Protein AF-A0A1F6ZUN6-F1 (afdb_monomer)

Foldseek 3Di:
DDPPDPPQPPLRVVLVVLVVVLVVLVVLLVVLVVQLVVDDPPRVVVSVVVSVVSVVVNVVSVVVNVVSD

Nearest PDB structures (foldseek):
  5f7t-assembly4_L  TM=9.784E-01  e=2.799E+00  Macaca mulatta
  5eiu-assembly1_D  TM=9.671E-01  e=3.605E+00  Macaca mulatta
  8wt7-assembly1_C  TM=8.676E-01  e=4.359E+00  Escherichia coli
  1ku9-assembly1_B  TM=8.385E-01  e=5.982E+00  Methanocaldococcus jannaschii
  8apo-assembly1_Bi  TM=4.637E-01  e=6.373E+00  Polytomella magna

Structure (mmCIF, N/CA/C/O backbone):
data_AF-A0A1F6ZUN6-F1
#
_entry.id   AF-A0A1F6ZUN6-F1
#
loop_
_atom_site.group_PDB
_atom_site.id
_atom_site.type_symbol
_atom_site.label_atom_id
_atom_site.label_alt_id
_atom_site.label_comp_id
_atom_site.label_asym_id
_atom_site.label_entity_id
_atom_site.label_seq_id
_atom_site.pdbx_PDB_ins_code
_atom_site.Cartn_x
_atom_site.Cartn_y
_atom_site.Cartn_z
_atom_site.occupancy
_atom_site.B_iso_or_equiv
_atom_site.auth_seq_id
_atom_site.auth_comp_id
_atom_site.auth_asym_id
_atom_site.auth_atom_id
_atom_site.pdbx_PDB_model_num
ATOM 1 N N . MET A 1 1 ? 8.626 -5.223 35.526 1.00 38.03 1 MET A N 1
ATOM 2 C CA . MET A 1 1 ? 7.304 -4.566 35.609 1.00 38.03 1 MET A CA 1
ATOM 3 C C . MET A 1 1 ? 6.552 -4.844 34.317 1.00 38.03 1 MET A C 1
ATOM 5 O O . MET A 1 1 ? 6.850 -4.230 33.302 1.00 38.03 1 MET A O 1
ATOM 9 N N . CYS A 1 2 ? 5.656 -5.831 34.317 1.00 42.88 2 CYS A N 1
ATOM 10 C CA . CYS A 1 2 ? 4.826 -6.146 33.156 1.00 42.88 2 CYS A CA 1
ATOM 11 C C . CYS A 1 2 ? 3.654 -5.162 33.136 1.00 42.88 2 CYS A C 1
ATOM 13 O O . CYS A 1 2 ? 2.751 -5.265 33.962 1.00 42.88 2 CYS A O 1
ATOM 15 N N . ALA A 1 3 ? 3.691 -4.180 32.237 1.00 47.62 3 ALA A N 1
ATOM 16 C CA . ALA A 1 3 ? 2.543 -3.322 31.981 1.00 47.62 3 ALA A CA 1
ATOM 17 C C . ALA A 1 3 ? 1.444 -4.177 31.333 1.00 47.62 3 ALA A C 1
ATOM 19 O O . ALA A 1 3 ? 1.465 -4.427 30.127 1.00 47.62 3 ALA A O 1
ATOM 20 N N . LEU A 1 4 ? 0.516 -4.676 32.151 1.00 52.88 4 LEU A N 1
ATOM 21 C CA . LEU A 1 4 ? -0.735 -5.270 31.693 1.00 52.88 4 LEU A CA 1
ATOM 22 C C . LEU A 1 4 ? -1.517 -4.158 30.986 1.00 52.88 4 LEU A C 1
ATOM 24 O O . LEU A 1 4 ? -2.151 -3.329 31.636 1.00 52.88 4 LEU A O 1
ATOM 28 N N . LYS A 1 5 ? -1.407 -4.088 29.652 1.00 60.56 5 LYS A N 1
ATOM 29 C CA . LYS A 1 5 ? -2.296 -3.258 28.833 1.00 60.56 5 LYS A CA 1
ATOM 30 C C . LYS A 1 5 ? -3.728 -3.631 29.212 1.00 60.56 5 LYS A C 1
ATOM 32 O O . LYS A 1 5 ? -4.081 -4.808 29.161 1.00 60.56 5 LYS A O 1
ATOM 37 N N . ALA A 1 6 ? -4.507 -2.638 29.635 1.00 61.44 6 ALA A N 1
ATOM 38 C CA . ALA A 1 6 ? -5.921 -2.802 29.948 1.00 61.44 6 ALA A CA 1
ATOM 39 C C . ALA A 1 6 ? -6.637 -3.544 28.802 1.00 61.44 6 ALA A C 1
ATOM 41 O O . ALA A 1 6 ? -6.235 -3.376 27.645 1.00 61.44 6 ALA A O 1
ATOM 42 N N . PRO A 1 7 ? -7.667 -4.360 29.093 1.00 60.53 7 PRO A N 1
ATOM 43 C CA . PRO A 1 7 ? -8.413 -5.057 28.055 1.00 60.53 7 PRO A CA 1
ATOM 44 C C . PRO A 1 7 ? -8.943 -4.031 27.051 1.00 60.53 7 PRO A C 1
ATOM 46 O O . PRO A 1 7 ? -9.716 -3.140 27.404 1.00 60.53 7 PRO A O 1
ATOM 49 N N . THR A 1 8 ? -8.476 -4.130 25.807 1.00 64.69 8 THR A N 1
ATOM 50 C CA . THR A 1 8 ? -8.902 -3.242 24.730 1.00 64.69 8 THR A CA 1
ATOM 51 C C . THR A 1 8 ? -10.377 -3.493 24.454 1.00 64.69 8 THR A C 1
ATOM 53 O O . THR A 1 8 ? -10.800 -4.635 24.256 1.00 64.69 8 THR A O 1
ATOM 56 N N . THR A 1 9 ? -11.187 -2.435 24.474 1.00 77.44 9 THR A N 1
ATOM 57 C CA . THR A 1 9 ? -12.615 -2.545 24.149 1.00 77.44 9 THR A CA 1
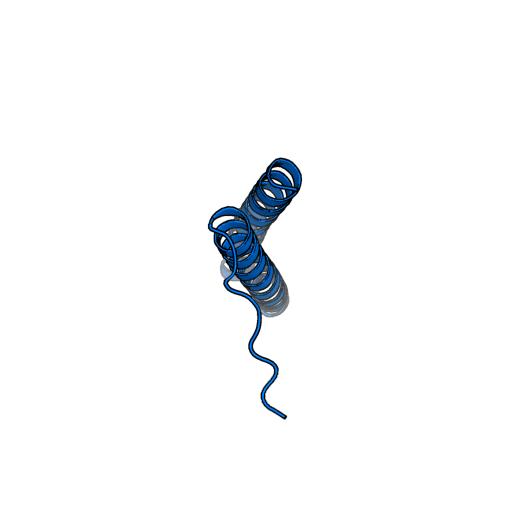ATOM 58 C C . THR A 1 9 ? -12.790 -2.990 22.694 1.00 77.44 9 THR A C 1
ATOM 60 O O . THR A 1 9 ? -11.897 -2.802 21.866 1.00 77.44 9 THR A O 1
ATOM 63 N N . PHE A 1 10 ? -13.950 -3.550 22.340 1.00 73.25 10 PHE A N 1
ATOM 64 C CA . PHE A 1 10 ? -14.234 -3.965 20.957 1.00 73.25 10 PHE A CA 1
ATOM 65 C C . PHE A 1 10 ? -13.989 -2.832 19.936 1.00 73.25 10 PHE A C 1
ATOM 67 O O . PHE A 1 10 ? -13.429 -3.064 18.865 1.00 73.25 10 PHE A O 1
ATOM 74 N N . GLY A 1 11 ? -14.331 -1.587 20.295 1.00 73.75 11 GLY A N 1
ATOM 75 C CA . GLY A 1 11 ? -14.041 -0.403 19.479 1.00 73.75 11 GLY A CA 1
ATOM 76 C C . GLY A 1 11 ? -12.541 -0.126 19.318 1.00 73.75 11 GLY A C 1
ATOM 77 O O . GLY A 1 11 ? -12.088 0.142 18.208 1.00 73.75 11 GLY A O 1
ATOM 78 N N . GLN A 1 12 ? -11.753 -0.270 20.390 1.00 78.75 12 GLN A N 1
ATOM 79 C CA . GLN A 1 12 ? -10.293 -0.111 20.339 1.00 78.75 12 GLN A CA 1
ATOM 80 C C . GLN A 1 12 ? -9.629 -1.196 19.484 1.00 78.75 12 GLN A C 1
ATOM 82 O O . GLN A 1 12 ? -8.784 -0.878 18.654 1.00 78.75 12 GLN A O 1
ATOM 87 N N . GLN A 1 13 ? -10.061 -2.456 19.600 1.00 82.56 13 GLN A N 1
ATOM 88 C CA . GLN A 1 13 ? -9.545 -3.551 18.767 1.00 82.56 13 GLN A CA 1
ATOM 89 C C . GLN A 1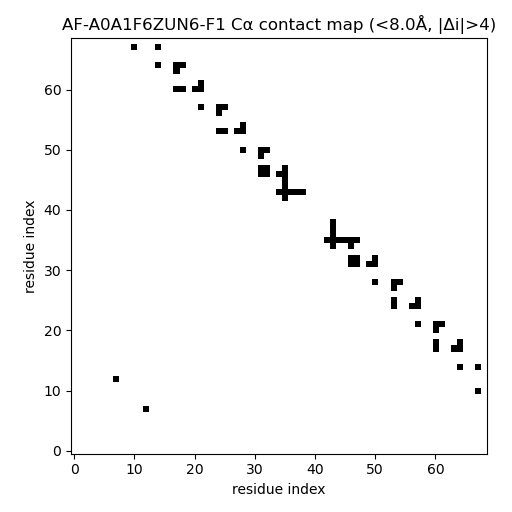 13 ? -9.837 -3.324 17.279 1.00 82.56 13 GLN A C 1
ATOM 91 O O . GLN A 1 13 ? -8.985 -3.574 16.422 1.00 82.56 13 GLN A O 1
ATOM 96 N N . ARG A 1 14 ? -11.031 -2.812 16.954 1.00 84.00 14 ARG A N 1
ATOM 97 C CA . ARG A 1 14 ? -11.396 -2.485 15.573 1.00 84.00 14 ARG A CA 1
ATOM 98 C C . ARG A 1 14 ? -10.554 -1.331 15.021 1.00 84.00 14 ARG A C 1
ATOM 100 O O . ARG A 1 14 ? -10.070 -1.436 13.892 1.00 84.00 14 ARG A O 1
ATOM 107 N N . ALA A 1 15 ? -10.341 -0.275 15.805 1.00 85.44 15 ALA A N 1
ATOM 108 C CA . ALA A 1 15 ? -9.479 0.842 15.421 1.00 85.44 15 ALA A CA 1
ATOM 109 C C . ALA A 1 15 ? -8.025 0.385 15.195 1.00 85.44 15 ALA A C 1
ATOM 111 O O . ALA A 1 15 ? -7.452 0.666 14.141 1.00 85.44 15 ALA A O 1
ATOM 112 N N . GLU A 1 16 ? -7.462 -0.414 16.108 1.00 88.31 16 GLU A N 1
ATOM 113 C CA . GLU A 1 16 ? -6.114 -0.990 15.983 1.00 88.31 16 GLU A CA 1
ATOM 114 C C . GLU A 1 16 ? -5.968 -1.862 14.722 1.00 88.31 16 GLU A C 1
ATOM 116 O O . GLU A 1 16 ? -4.973 -1.763 13.995 1.00 88.31 16 GLU A O 1
ATOM 121 N N . ALA A 1 17 ? -6.978 -2.678 14.403 1.00 89.50 17 ALA A N 1
ATOM 122 C CA . ALA A 1 17 ? -6.986 -3.492 13.190 1.00 89.50 17 ALA A CA 1
ATOM 123 C C . ALA A 1 17 ? -6.998 -2.634 11.911 1.00 89.50 17 ALA A C 1
ATOM 125 O O . ALA A 1 17 ? -6.323 -2.957 10.927 1.00 89.50 17 ALA A O 1
ATOM 126 N N . ILE A 1 18 ? -7.739 -1.523 11.905 1.00 91.69 18 ILE A N 1
ATOM 127 C CA . ILE A 1 18 ? -7.787 -0.592 10.768 1.00 91.69 18 ILE A CA 1
ATOM 128 C C . ILE A 1 18 ? -6.462 0.149 10.618 1.00 91.69 18 ILE A C 1
ATOM 130 O O . ILE A 1 18 ? -5.951 0.252 9.500 1.00 91.69 18 ILE A O 1
ATOM 134 N N . GLU A 1 19 ? -5.852 0.588 11.717 1.00 92.25 19 GLU A N 1
ATOM 135 C CA . GLU A 1 19 ? -4.520 1.190 11.691 1.00 92.25 19 GLU A CA 1
ATOM 136 C C . GLU A 1 19 ? -3.457 0.229 11.150 1.00 92.25 19 GLU A C 1
ATOM 138 O O . GLU A 1 19 ? -2.624 0.621 10.328 1.00 92.25 19 GLU A O 1
ATOM 143 N N . ALA A 1 20 ? -3.484 -1.042 11.560 1.00 94.19 20 ALA A N 1
ATOM 144 C CA . ALA A 1 20 ? -2.561 -2.056 11.054 1.00 94.19 20 ALA A CA 1
ATOM 145 C C . ALA A 1 20 ? -2.714 -2.257 9.535 1.00 94.19 20 ALA A C 1
ATOM 147 O O . ALA A 1 20 ? -1.722 -2.314 8.792 1.00 94.19 20 ALA A O 1
ATOM 148 N N . ARG A 1 21 ? -3.960 -2.289 9.044 1.00 94.50 21 ARG A N 1
ATOM 149 C CA . ARG A 1 21 ? -4.266 -2.358 7.606 1.00 94.50 21 ARG A CA 1
ATOM 150 C C . ARG A 1 21 ? -3.797 -1.104 6.870 1.00 94.50 21 ARG A C 1
ATOM 152 O O . ARG A 1 21 ? -3.238 -1.224 5.780 1.00 94.50 21 ARG A O 1
ATOM 159 N N . LEU A 1 22 ? -3.967 0.078 7.463 1.00 95.12 22 LEU A N 1
ATOM 160 C CA . LEU A 1 22 ? -3.512 1.350 6.90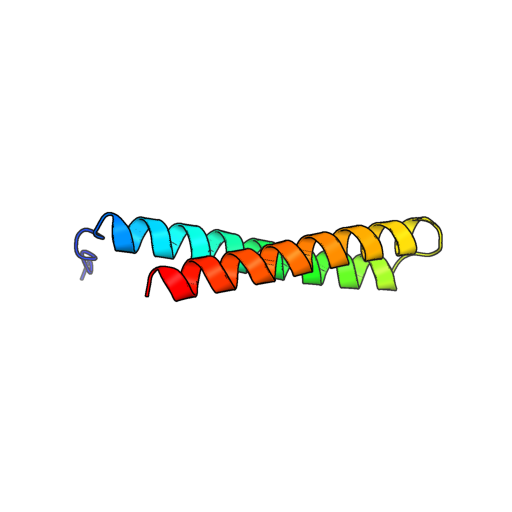2 1.00 95.12 22 LEU A CA 1
ATOM 161 C C . LEU A 1 22 ? -1.986 1.383 6.760 1.00 95.12 22 LEU A C 1
ATOM 163 O O . LEU A 1 22 ? -1.478 1.681 5.679 1.00 95.12 22 LEU A O 1
ATOM 167 N N . LYS A 1 23 ? -1.252 1.012 7.816 1.00 96.12 23 LYS A N 1
ATOM 168 C CA . LYS A 1 23 ? 0.219 0.931 7.801 1.00 96.12 23 LYS A CA 1
ATOM 169 C C . LYS A 1 23 ? 0.711 -0.015 6.705 1.00 96.12 23 LYS A C 1
ATOM 171 O O . LYS A 1 23 ? 1.601 0.344 5.933 1.00 96.12 23 LYS A O 1
ATOM 176 N N . SER A 1 24 ? 0.075 -1.179 6.579 1.00 96.38 24 SER A N 1
ATOM 177 C CA . SER A 1 24 ? 0.400 -2.171 5.548 1.00 96.38 24 SER A CA 1
ATOM 178 C C . SER A 1 24 ? 0.127 -1.647 4.133 1.00 96.38 24 SER A C 1
ATOM 180 O O . SER A 1 24 ? 0.960 -1.802 3.240 1.00 96.38 24 SER A O 1
ATOM 182 N N . ALA A 1 25 ? -1.003 -0.964 3.922 1.00 96.44 25 ALA A N 1
ATOM 183 C CA . ALA A 1 25 ? -1.339 -0.362 2.633 1.00 96.44 25 ALA A CA 1
ATOM 184 C C . ALA A 1 25 ? -0.351 0.754 2.242 1.00 96.44 25 ALA A C 1
ATOM 186 O O . ALA A 1 25 ? 0.069 0.831 1.087 1.00 96.44 25 ALA A O 1
ATOM 187 N N . ILE A 1 26 ? 0.083 1.580 3.200 1.00 97.19 26 ILE A N 1
ATOM 188 C CA . ILE A 1 26 ? 1.109 2.613 2.980 1.00 97.19 26 ILE A CA 1
ATOM 189 C C . ILE A 1 26 ? 2.451 1.976 2.601 1.00 97.19 26 ILE A C 1
ATOM 191 O O . ILE A 1 26 ? 3.087 2.418 1.641 1.00 97.19 26 ILE A O 1
ATOM 195 N N . ALA A 1 27 ? 2.877 0.931 3.316 1.00 97.69 27 ALA A N 1
ATOM 196 C CA . ALA A 1 27 ? 4.106 0.206 3.000 1.00 97.69 27 ALA A CA 1
ATOM 197 C C . ALA A 1 27 ? 4.058 -0.386 1.583 1.00 97.69 27 ALA A C 1
ATOM 199 O O . ALA A 1 27 ? 4.985 -0.173 0.798 1.00 97.69 27 ALA A O 1
ATOM 200 N N . LYS A 1 28 ? 2.939 -1.024 1.218 1.00 97.25 28 LYS A N 1
ATOM 201 C CA . LYS A 1 28 ? 2.712 -1.552 -0.132 1.00 97.25 28 LYS A CA 1
ATOM 202 C C . LYS A 1 28 ? 2.773 -0.456 -1.196 1.00 97.25 28 LYS A C 1
ATOM 204 O O . LYS A 1 28 ? 3.432 -0.637 -2.213 1.00 97.25 28 LYS A O 1
ATOM 209 N N . ARG A 1 29 ? 2.160 0.711 -0.963 1.00 97.06 29 ARG A N 1
ATOM 210 C CA . ARG A 1 29 ? 2.225 1.837 -1.912 1.00 97.06 29 ARG A CA 1
ATOM 211 C C . ARG A 1 29 ? 3.659 2.325 -2.130 1.00 97.06 29 ARG A C 1
ATOM 213 O O . ARG A 1 29 ? 4.025 2.621 -3.260 1.00 97.06 29 ARG A O 1
ATOM 220 N N . ARG A 1 30 ? 4.485 2.368 -1.080 1.00 97.25 30 ARG A N 1
ATOM 221 C CA . ARG A 1 30 ? 5.913 2.719 -1.202 1.00 97.25 30 ARG A CA 1
ATOM 222 C C . ARG A 1 30 ? 6.698 1.677 -1.997 1.00 97.25 30 ARG A C 1
ATOM 224 O O . ARG A 1 30 ? 7.553 2.052 -2.790 1.00 97.25 30 ARG A O 1
ATOM 231 N N . GLN A 1 31 ? 6.417 0.390 -1.794 1.00 97.31 31 GLN A N 1
ATOM 232 C CA . GLN A 1 31 ? 7.034 -0.686 -2.576 1.00 97.31 31 GLN A CA 1
ATOM 233 C C . GLN A 1 31 ? 6.655 -0.591 -4.055 1.00 97.31 31 GLN A C 1
ATOM 235 O O . GLN A 1 31 ? 7.536 -0.662 -4.902 1.00 97.31 31 GLN A O 1
ATOM 240 N N . LEU A 1 32 ? 5.376 -0.356 -4.356 1.00 96.62 32 LEU A N 1
ATOM 241 C CA . LEU A 1 32 ? 4.895 -0.185 -5.728 1.00 96.62 32 LEU A CA 1
ATOM 242 C C . LEU A 1 32 ? 5.520 1.035 -6.407 1.00 96.62 32 LEU A C 1
ATOM 244 O O . LEU A 1 32 ? 5.952 0.916 -7.540 1.00 96.62 32 LEU A O 1
ATOM 248 N N . ALA A 1 33 ? 5.668 2.161 -5.704 1.00 95.81 33 ALA A N 1
ATOM 249 C CA . ALA A 1 33 ? 6.348 3.338 -6.251 1.00 95.81 33 ALA A CA 1
ATOM 250 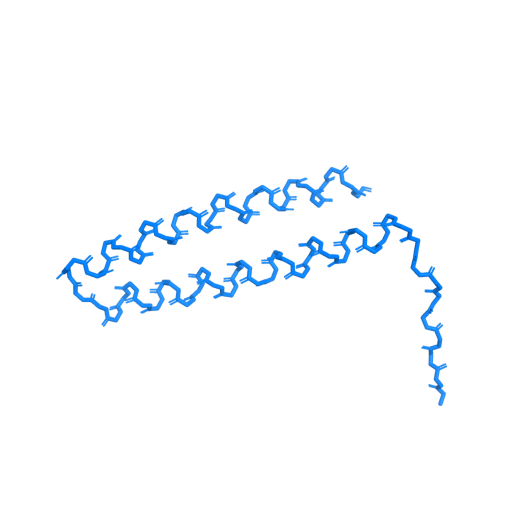C C . ALA A 1 33 ? 7.832 3.070 -6.570 1.00 95.81 33 ALA A C 1
ATOM 252 O O . ALA A 1 33 ? 8.353 3.539 -7.577 1.00 95.81 33 ALA A O 1
ATOM 253 N N . ARG A 1 34 ? 8.523 2.285 -5.730 1.00 96.62 34 ARG A N 1
ATOM 254 C CA . ARG A 1 34 ? 9.900 1.848 -6.019 1.00 96.62 34 ARG A CA 1
ATOM 255 C C . ARG A 1 34 ? 9.952 0.909 -7.222 1.00 96.62 34 ARG A C 1
ATOM 257 O O . ARG A 1 34 ? 10.855 1.037 -8.036 1.00 96.62 34 ARG A O 1
ATOM 264 N N . ALA A 1 35 ? 9.000 -0.018 -7.325 1.00 95.19 35 ALA A N 1
ATOM 265 C CA . ALA A 1 35 ? 8.909 -0.957 -8.438 1.00 95.19 35 ALA A CA 1
ATOM 266 C C . ALA A 1 35 ? 8.569 -0.251 -9.760 1.00 95.19 35 ALA A C 1
ATOM 268 O O . ALA A 1 35 ? 9.169 -0.574 -10.777 1.00 95.19 35 ALA A O 1
ATOM 269 N N . GLU A 1 36 ? 7.672 0.740 -9.730 1.00 95.69 36 GLU A N 1
ATOM 270 C CA . GLU A 1 36 ? 7.348 1.621 -10.857 1.00 95.69 36 GLU A CA 1
ATOM 271 C C . GLU A 1 36 ? 8.600 2.339 -11.366 1.00 95.69 36 GLU A C 1
ATOM 273 O O . GLU A 1 36 ? 8.874 2.298 -12.557 1.00 95.69 36 GLU A O 1
ATOM 278 N N . PHE A 1 37 ? 9.398 2.925 -10.467 1.00 94.69 37 PHE A N 1
ATOM 279 C CA . PHE A 1 37 ? 10.634 3.619 -10.841 1.00 94.69 37 PHE A CA 1
ATOM 280 C C . PHE A 1 37 ? 11.730 2.680 -11.366 1.00 94.69 37 PHE A C 1
ATOM 282 O O . PHE A 1 37 ? 12.509 3.059 -12.233 1.00 94.69 37 PHE A O 1
ATOM 289 N N . ALA A 1 38 ? 11.821 1.466 -10.821 1.00 96.06 38 ALA A N 1
ATOM 290 C CA . ALA A 1 38 ? 12.862 0.502 -11.174 1.00 96.06 38 ALA A CA 1
ATOM 291 C C . ALA A 1 38 ? 12.535 -0.347 -12.415 1.00 96.06 38 ALA A C 1
ATOM 293 O O . ALA A 1 38 ? 13.360 -1.170 -12.808 1.00 96.06 38 ALA A O 1
ATOM 294 N N . SER A 1 39 ? 11.342 -0.200 -12.998 1.00 94.94 39 SER A N 1
ATOM 295 C CA . SER A 1 39 ? 10.870 -1.039 -14.104 1.00 94.94 39 SER A CA 1
ATOM 296 C C . SER A 1 39 ? 10.585 -0.219 -15.352 1.00 94.94 39 SER A C 1
ATOM 298 O O . SER A 1 39 ? 10.247 0.957 -15.278 1.00 94.94 39 SER A O 1
ATOM 300 N N . GLU A 1 40 ? 10.648 -0.873 -16.507 1.00 94.88 40 GLU A N 1
ATOM 301 C CA . GLU A 1 40 ? 10.237 -0.297 -17.787 1.00 94.88 40 GLU A CA 1
ATOM 302 C C . GLU A 1 40 ? 8.801 -0.712 -18.152 1.00 94.88 40 GLU A C 1
ATOM 304 O O . GLU A 1 40 ? 8.170 -1.556 -17.497 1.00 94.88 40 GLU A O 1
ATOM 309 N N . ALA A 1 41 ? 8.253 -0.110 -19.208 1.00 89.94 41 ALA A N 1
ATOM 310 C CA . ALA A 1 41 ? 6.958 -0.510 -19.747 1.00 89.94 41 ALA A CA 1
ATOM 311 C C . ALA A 1 41 ? 7.015 -1.964 -20.269 1.00 89.94 41 ALA A C 1
ATOM 313 O O . ALA A 1 41 ? 8.011 -2.358 -20.876 1.00 89.94 41 ALA A O 1
ATOM 314 N N . PRO A 1 42 ? 5.971 -2.789 -20.050 1.00 91.62 42 PRO A N 1
ATOM 315 C CA . PRO A 1 42 ? 4.653 -2.449 -19.495 1.00 91.62 42 PRO A CA 1
ATOM 316 C C . PRO A 1 42 ? 4.528 -2.665 -17.973 1.00 91.62 42 PRO A C 1
ATOM 318 O O . PRO A 1 42 ? 3.445 -2.511 -17.405 1.00 91.62 42 PRO A O 1
ATOM 321 N N . LEU A 1 43 ? 5.599 -3.091 -17.297 1.00 94.56 43 LEU A N 1
ATOM 322 C CA . LEU A 1 43 ? 5.560 -3.412 -15.867 1.00 94.56 43 LEU A CA 1
ATOM 323 C C . LEU A 1 43 ? 5.400 -2.152 -15.012 1.00 94.56 43 LEU A C 1
ATOM 325 O O . LEU A 1 43 ? 4.614 -2.169 -14.065 1.00 94.56 43 LEU A O 1
ATOM 329 N N . ALA A 1 44 ? 6.061 -1.055 -15.391 1.00 95.00 44 ALA A N 1
ATOM 330 C CA . ALA A 1 44 ? 5.885 0.249 -14.754 1.00 95.00 44 ALA A CA 1
ATOM 331 C C . ALA A 1 44 ? 4.408 0.687 -14.720 1.00 95.00 44 ALA A C 1
ATOM 333 O O . ALA A 1 44 ? 3.898 1.061 -13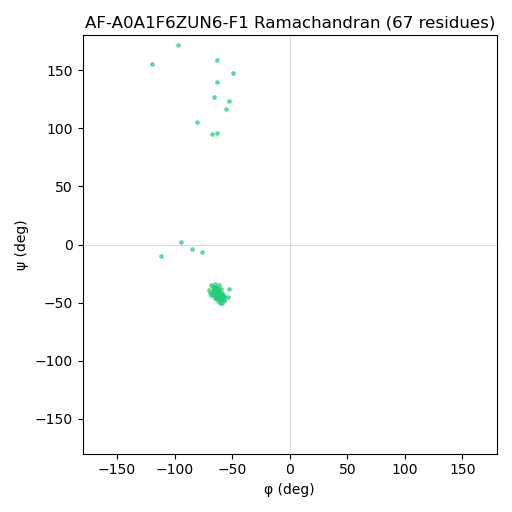.664 1.00 95.00 44 ALA A O 1
ATOM 334 N N . ASP A 1 45 ? 3.683 0.534 -15.835 1.00 96.06 45 ASP A N 1
ATOM 335 C CA . ASP A 1 45 ? 2.261 0.891 -15.922 1.00 96.06 45 ASP A CA 1
ATOM 336 C C . ASP A 1 45 ? 1.390 0.038 -14.995 1.00 96.06 45 ASP A C 1
ATOM 338 O O . ASP A 1 45 ? 0.464 0.545 -14.357 1.00 96.06 45 ASP A O 1
ATOM 342 N N . ARG A 1 46 ? 1.703 -1.258 -14.865 1.00 96.69 46 ARG A N 1
ATOM 343 C CA . ARG A 1 46 ? 1.013 -2.141 -13.912 1.00 96.69 46 ARG A CA 1
ATOM 344 C C . ARG A 1 46 ? 1.262 -1.703 -12.471 1.00 96.69 46 ARG A C 1
ATOM 346 O O . ARG A 1 46 ? 0.309 -1.596 -11.699 1.00 96.69 46 ARG A O 1
ATOM 353 N N . PHE A 1 47 ? 2.510 -1.399 -12.110 1.00 97.19 47 PHE A N 1
ATOM 354 C CA . PHE A 1 47 ? 2.841 -0.923 -10.765 1.00 97.19 47 PHE A CA 1
ATOM 355 C C . PHE A 1 47 ? 2.174 0.413 -10.442 1.00 97.19 47 PHE A C 1
ATOM 357 O O . PHE A 1 47 ? 1.670 0.582 -9.328 1.00 97.19 47 PHE A O 1
ATOM 364 N N . LYS A 1 48 ? 2.075 1.313 -11.423 1.00 96.38 48 LYS A N 1
ATOM 365 C CA . LYS A 1 48 ? 1.328 2.565 -11.307 1.00 96.38 48 LYS A CA 1
ATOM 366 C C . LYS A 1 48 ? -0.159 2.317 -11.030 1.00 96.38 48 LYS A C 1
ATOM 368 O O . LYS A 1 48 ? -0.699 2.845 -10.055 1.00 96.38 48 LYS A O 1
ATOM 373 N N . GLN A 1 49 ? -0.815 1.462 -11.821 1.00 97.44 49 GLN A N 1
ATOM 374 C CA . GLN A 1 49 ? -2.232 1.108 -11.634 1.00 97.44 49 GLN A CA 1
ATOM 375 C C . GLN A 1 49 ? -2.497 0.474 -10.257 1.00 97.44 49 GLN A C 1
ATOM 377 O O . GLN A 1 49 ? -3.438 0.857 -9.547 1.00 97.44 49 GLN A O 1
ATOM 382 N N . ASP A 1 50 ? -1.642 -0.458 -9.834 1.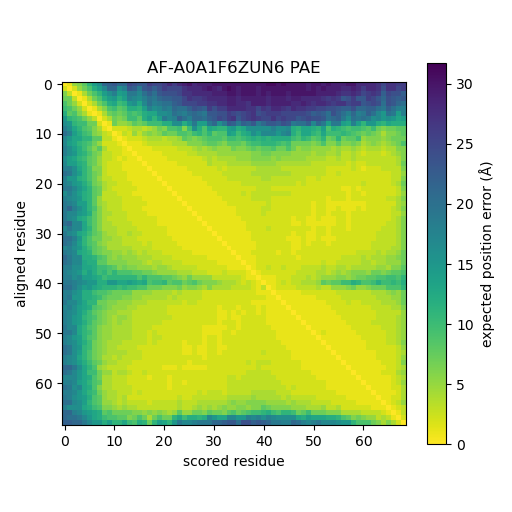00 96.94 50 ASP A N 1
ATOM 383 C CA . ASP A 1 50 ? -1.716 -1.066 -8.504 1.00 96.9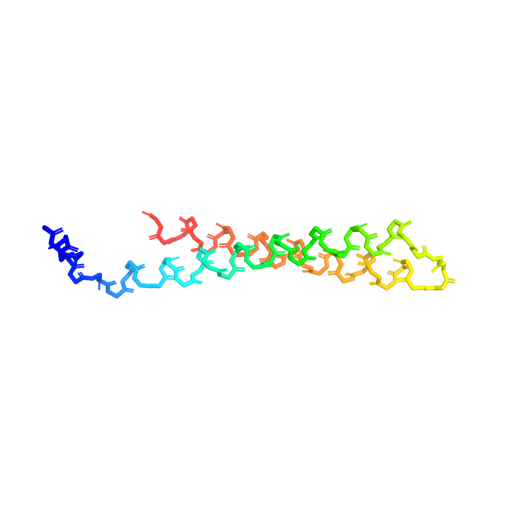4 50 ASP A CA 1
ATOM 384 C C . ASP A 1 50 ? -1.462 -0.038 -7.393 1.00 96.94 50 ASP A C 1
ATOM 386 O O . ASP A 1 50 ? -2.112 -0.060 -6.336 1.00 96.94 50 ASP A O 1
ATOM 390 N N . GLY A 1 51 ? -0.552 0.906 -7.637 1.00 97.00 51 GLY A N 1
ATOM 391 C CA . GLY A 1 51 ? -0.262 2.033 -6.765 1.00 97.00 51 GLY A CA 1
ATOM 392 C C . GLY A 1 51 ? -1.501 2.893 -6.542 1.00 97.00 51 GLY A C 1
ATOM 393 O O . GLY A 1 51 ? -1.865 3.160 -5.391 1.00 97.00 51 GLY A O 1
ATOM 394 N N . GLU A 1 52 ? -2.194 3.287 -7.611 1.00 97.38 52 GLU A N 1
ATOM 395 C CA . GLU A 1 52 ? -3.446 4.056 -7.573 1.00 97.38 52 GLU A CA 1
ATOM 396 C C . GLU A 1 52 ? -4.567 3.315 -6.835 1.00 97.38 52 GLU A C 1
ATOM 398 O O . GLU A 1 52 ? -5.253 3.890 -5.982 1.00 97.38 52 GLU A O 1
ATOM 403 N N . ARG A 1 53 ? -4.729 2.010 -7.092 1.00 97.25 53 ARG A N 1
ATOM 404 C CA . ARG A 1 53 ? -5.685 1.171 -6.353 1.00 97.25 53 ARG A CA 1
ATOM 405 C C . ARG A 1 53 ? -5.375 1.163 -4.856 1.00 97.25 53 ARG A C 1
ATOM 407 O O . ARG A 1 53 ? -6.292 1.307 -4.042 1.00 97.25 53 ARG A O 1
ATOM 414 N N . THR A 1 54 ? -4.097 1.056 -4.502 1.00 96.88 54 THR A N 1
ATOM 415 C CA . THR A 1 54 ? -3.636 1.089 -3.110 1.00 96.88 54 THR A CA 1
ATOM 416 C C . THR A 1 54 ? -3.862 2.470 -2.476 1.00 96.88 54 THR A C 1
ATOM 418 O O . THR A 1 54 ? -4.286 2.541 -1.325 1.00 96.88 54 THR A O 1
ATOM 421 N N . ALA A 1 55 ? -3.698 3.576 -3.215 1.00 96.88 55 ALA A N 1
ATOM 422 C CA . ALA A 1 55 ? -4.049 4.921 -2.732 1.00 96.88 55 ALA A CA 1
ATOM 423 C C . ALA A 1 55 ? -5.530 5.047 -2.369 1.00 96.88 55 ALA A C 1
ATOM 425 O O . ALA A 1 55 ? -5.862 5.536 -1.291 1.00 96.88 55 ALA A O 1
ATOM 426 N N . ARG A 1 56 ? -6.427 4.567 -3.239 1.00 97.62 56 ARG A N 1
ATOM 427 C CA . ARG A 1 56 ? -7.871 4.575 -2.955 1.00 97.62 56 ARG A CA 1
ATOM 428 C C . ARG A 1 56 ? -8.201 3.765 -1.703 1.00 97.62 56 ARG A C 1
ATOM 430 O O . ARG A 1 56 ? -9.048 4.169 -0.912 1.00 97.62 56 ARG A O 1
ATOM 437 N N . GLN A 1 57 ? -7.521 2.635 -1.499 1.00 96.12 57 GLN A N 1
ATOM 438 C CA . GLN A 1 57 ? -7.673 1.839 -0.282 1.00 96.12 57 GLN A CA 1
ATOM 439 C C . GLN A 1 57 ? -7.200 2.593 0.967 1.00 96.12 57 GLN A C 1
ATOM 441 O O . GLN A 1 57 ? -7.906 2.571 1.970 1.00 96.12 57 GLN A O 1
ATOM 446 N N . ILE A 1 58 ? -6.052 3.274 0.904 1.00 96.81 58 ILE A N 1
ATOM 447 C CA . ILE A 1 58 ? -5.550 4.121 1.997 1.00 96.81 58 ILE A CA 1
ATOM 448 C C . ILE A 1 58 ? -6.583 5.192 2.356 1.00 96.81 58 ILE A C 1
ATOM 450 O O . ILE A 1 58 ? -6.924 5.320 3.528 1.00 96.81 58 ILE A O 1
ATOM 454 N N . GLY A 1 59 ? -7.134 5.895 1.360 1.00 96.62 59 GLY A N 1
ATOM 455 C CA . GLY A 1 59 ? -8.161 6.915 1.584 1.00 96.62 59 GLY A CA 1
ATOM 456 C C . GLY A 1 59 ? -9.395 6.365 2.305 1.00 96.62 59 GLY A C 1
ATOM 457 O O . GLY A 1 59 ? -9.835 6.949 3.293 1.00 96.62 59 GLY A O 1
ATOM 458 N N . ARG A 1 60 ? -9.900 5.195 1.886 1.00 96.00 60 ARG A N 1
ATOM 459 C CA . ARG A 1 60 ? -11.022 4.523 2.567 1.00 96.00 60 ARG A CA 1
ATOM 460 C C . ARG A 1 60 ? -10.695 4.146 4.011 1.00 96.00 60 ARG A C 1
ATOM 462 O O . ARG A 1 60 ? -11.506 4.394 4.891 1.00 96.00 60 ARG A O 1
ATOM 469 N N . LEU A 1 61 ? -9.511 3.584 4.264 1.00 94.50 61 LEU A N 1
ATOM 470 C CA . LEU A 1 61 ? -9.088 3.201 5.617 1.00 94.50 61 LEU A CA 1
ATOM 471 C C . LEU A 1 61 ? -8.915 4.423 6.530 1.00 94.50 61 LEU A C 1
ATOM 473 O O . LEU A 1 61 ? -9.287 4.373 7.697 1.00 94.50 61 LEU A O 1
ATOM 477 N N . GLN A 1 62 ? -8.395 5.534 6.003 1.00 94.81 62 GLN A N 1
ATOM 478 C CA . GLN A 1 62 ? -8.299 6.793 6.746 1.00 94.81 62 GLN A CA 1
ATOM 479 C C . GLN A 1 62 ? -9.676 7.371 7.080 1.00 94.81 62 GLN A C 1
ATOM 481 O O . GLN A 1 62 ? -9.865 7.880 8.181 1.00 94.81 62 GLN A O 1
ATOM 486 N N . GLN A 1 63 ? -10.634 7.300 6.152 1.00 94.56 63 GLN A N 1
ATOM 487 C CA . GLN A 1 63 ? -12.016 7.702 6.422 1.00 94.56 63 GLN A CA 1
ATOM 488 C C . GLN A 1 63 ? -12.665 6.797 7.473 1.00 94.56 63 GLN A C 1
ATOM 490 O O . GLN A 1 63 ? -13.241 7.306 8.426 1.00 94.56 63 GLN A O 1
ATOM 495 N N . GLU A 1 64 ? -12.509 5.476 7.356 1.00 91.75 64 GLU A N 1
ATOM 496 C CA . GLU A 1 64 ? -13.075 4.513 8.307 1.00 91.75 64 GLU A CA 1
ATOM 497 C C . GLU A 1 64 ? -12.520 4.693 9.729 1.00 91.75 64 GLU A C 1
ATOM 499 O O . GLU A 1 64 ? -13.259 4.521 10.698 1.00 91.75 64 GLU A O 1
ATOM 504 N N . LEU A 1 65 ? -11.243 5.069 9.854 1.00 88.88 65 LEU A N 1
ATOM 505 C CA . LEU A 1 65 ? -10.626 5.391 11.140 1.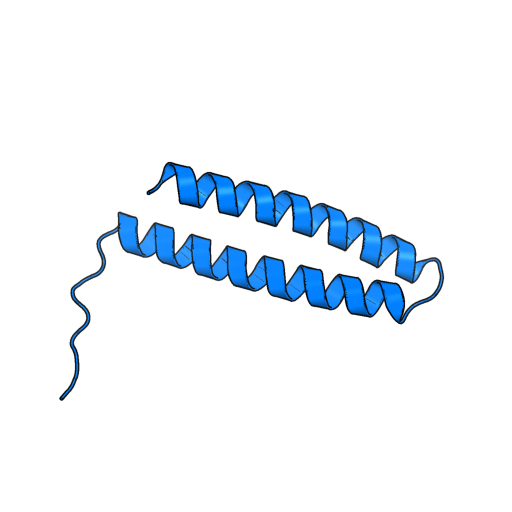00 88.88 65 LEU A CA 1
ATOM 506 C C . LEU A 1 65 ? -11.199 6.689 11.729 1.00 88.88 65 LEU A C 1
ATOM 508 O O . LEU A 1 65 ? -11.528 6.727 12.908 1.00 88.88 65 LEU A O 1
ATOM 512 N N . LYS A 1 66 ? -11.381 7.733 10.907 1.00 88.31 66 LYS A N 1
ATOM 513 C CA . LYS A 1 66 ? -11.986 9.007 11.339 1.00 88.31 66 LYS A CA 1
ATOM 514 C C . LYS A 1 66 ? -13.444 8.861 11.766 1.00 88.31 66 LYS A C 1
ATOM 516 O O . LYS A 1 66 ? -13.873 9.578 12.650 1.00 88.31 66 LYS A O 1
ATOM 521 N N . SER A 1 67 ? -14.200 7.962 11.138 1.00 82.94 67 SER A N 1
ATOM 522 C CA . SER A 1 67 ? -15.596 7.690 11.504 1.00 82.94 67 SER A CA 1
ATOM 523 C C . SER A 1 67 ? -15.747 6.835 12.769 1.00 82.94 67 SER A C 1
ATOM 525 O O . SER A 1 67 ? -16.874 6.597 13.192 1.00 82.94 67 SER A O 1
ATOM 527 N N . GLN A 1 68 ? -14.648 6.325 13.332 1.00 68.38 68 GLN A N 1
ATOM 528 C CA . GLN A 1 68 ? -14.637 5.529 14.567 1.00 68.38 68 GLN A CA 1
ATOM 529 C C . GLN A 1 68 ? -13.965 6.217 15.754 1.00 68.38 68 GLN A C 1
ATOM 531 O O . GLN A 1 68 ? -14.041 5.680 16.859 1.00 68.38 68 GLN A O 1
ATOM 536 N N . ALA A 1 69 ? -13.293 7.344 15.513 1.00 57.41 69 ALA A N 1
ATOM 537 C CA . ALA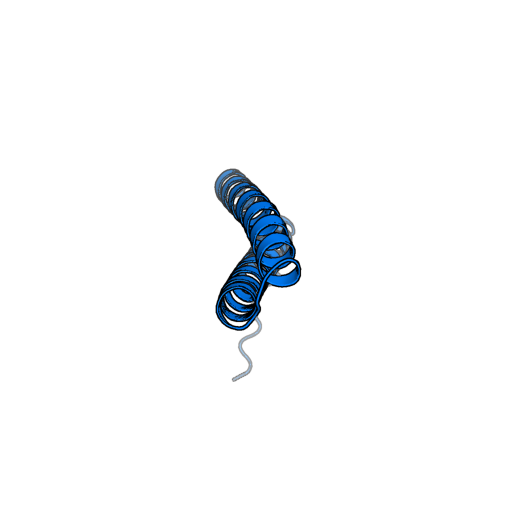 A 1 69 ? -12.761 8.232 16.540 1.00 57.41 69 ALA A CA 1
ATOM 538 C C . ALA A 1 69 ? -13.867 9.160 17.053 1.00 57.41 69 ALA A C 1
ATOM 540 O O . ALA A 1 69 ? -13.860 9.434 18.272 1.00 57.41 69 ALA A O 1
#

Radius of gyration: 16.6 Å; Cα contacts (8 Å, |Δi|>4): 40; chains: 1; bounding box: 28×15×55 Å

pLDDT: mean 87.6, std 14.78, range [38.03, 97.69]

Sequence (69 aa):
MCALKAPTTFGQQRAEAIEARLKSAIAKRRQLARAEFASEAPLADRFKQDGERTARQIGRLQQELKSQA

Mean predicted aligned error: 6.68 Å

Secondary structure (DSSP, 8-state):
----PPPPPHHHHHHHHHHHHHHHHHHHHHHHHHHHHH--TTHHHHHHHHHHHHHHHHHHHHHHHHTT-

Solvent-accessible surface area (backbone atoms only — not comparable to full-atom values): 3851 Å² total; per-residue (Å²): 135,84,82,76,74,70,85,70,48,74,68,52,50,51,49,53,53,47,50,52,51,37,54,51,38,53,53,49,34,54,51,26,52,52,49,25,72,75,40,59,85,70,57,20,59,52,27,47,53,53,28,52,55,34,48,55,50,39,53,52,42,54,49,55,49,61,77,71,109